Protein AF-A0A101GII0-F1 (afdb_monomer)

Nearest PDB structures (foldseek):
  5tgq-assembly1_A  TM=4.747E-01  e=1.789E-04  Staphylococcus warneri
  5fi4-assembly1_B  TM=5.498E-01  e=4.576E+00  Homo sapiens
  3l0x-assembly1_B  TM=3.678E-01  e=5.167E+00  Saccharomyces cerevisiae

Foldseek 3Di:
DFPDDDWDQDPPPPSQVRVLVRVVVRCVVLVVVCCVVVLFVDKDWDAPPLARIWIWTHDPNDIAIAHEHEWEDPPPDDQKTWDADFQLDGSRSVLLPDDPVVQVVQQLHYKYKYFYPVDDAPDLGIFIDGSVLQQVQWDPGRDNGGITIGRNCSGSVPGDHPVRVSVVVSVSNSD

Mean predicted aligned error: 3.33 Å

Radius of gyration: 15.92 Å; Cα contacts (8 Å, |Δi|>4): 306; chains: 1; bounding box: 40×35×43 Å

Secondary structure (DSSP, 8-state):
--SSPPP---TTS-HHHHHHHHHHHHHHHHHHHHHHTTS-SEEEEEETSSSSEEEEEEETTEEEEEEEEEEEE-SSSSSEEEES-TTS-SHHHHHHHS-HHHHHHHHHHEEEEEEETTSPTTSS-EEEE-HHHHHHTBTTS--TTS-EEEEHHHH-SSPBPHHHHHHHHHHHHH-

Sequence (175 aa):
MAFSLEPDLIKGSKPEETLKNSLLQELMEALTQAQSEETIEEFFILPEFGFDLAVFIQKEGLIRSRFLNMKIYTGTRPKTVEIGDQKGSGNEMEILLLNKSRISMAEEAFRWVLCDITKQKGNRRYSIFSPEQAKEGLFGGLNKKKQNSIKLGSVMTFPLTWDELSVHVVSFLIS

pLDDT: mean 94.62, std 3.65, range [78.5, 98.62]

Structure (mmCIF, N/CA/C/O backbone):
data_AF-A0A101GII0-F1
#
_entry.id   AF-A0A101GII0-F1
#
loop_
_atom_site.group_PDB
_atom_site.id
_atom_site.type_symbol
_atom_site.label_atom_id
_atom_site.label_alt_id
_atom_site.label_comp_id
_atom_site.label_asym_id
_atom_site.label_entity_id
_atom_site.label_seq_id
_atom_site.pdbx_PDB_ins_code
_atom_site.Cartn_x
_atom_site.Cartn_y
_atom_site.Cartn_z
_atom_site.occupancy
_atom_site.B_iso_or_equiv
_atom_site.auth_seq_id
_atom_site.auth_comp_id
_atom_site.auth_asym_id
_atom_site.auth_atom_id
_atom_site.pdbx_PDB_model_num
ATOM 1 N N . MET A 1 1 ? -5.228 15.230 8.183 1.00 79.88 1 MET A N 1
ATOM 2 C CA . MET A 1 1 ? -3.793 15.590 8.183 1.00 79.88 1 MET A CA 1
ATOM 3 C C . MET A 1 1 ? -3.055 14.384 8.729 1.00 79.88 1 MET A C 1
ATOM 5 O O . MET A 1 1 ? -3.680 13.667 9.503 1.00 79.88 1 MET A O 1
ATOM 9 N N . ALA A 1 2 ? -1.826 14.125 8.287 1.00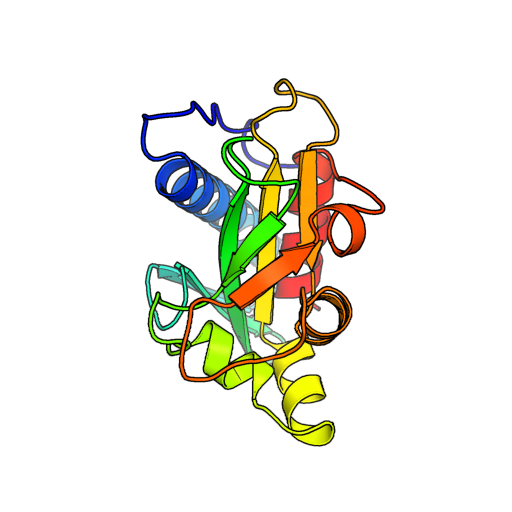 85.00 2 ALA A N 1
ATOM 10 C CA . ALA A 1 2 ? -1.046 13.015 8.821 1.00 85.00 2 ALA A CA 1
ATOM 11 C C . ALA A 1 2 ? -0.693 13.237 10.300 1.00 85.00 2 ALA A C 1
ATOM 13 O O . ALA A 1 2 ? -0.608 14.380 10.760 1.00 85.00 2 ALA A O 1
ATOM 14 N N . PHE A 1 3 ? -0.484 12.142 11.023 1.00 91.81 3 PHE A N 1
ATOM 15 C CA . PHE A 1 3 ? -0.055 12.137 12.423 1.00 91.81 3 PHE A CA 1
ATOM 16 C C . PHE A 1 3 ? 1.467 12.204 12.563 1.00 91.81 3 PHE A C 1
ATOM 18 O O . PHE A 1 3 ? 1.994 12.820 13.489 1.00 91.81 3 PHE A O 1
ATOM 25 N N . SER A 1 4 ? 2.173 11.676 11.566 1.00 91.81 4 SER A N 1
ATOM 26 C CA . SER A 1 4 ? 3.624 11.625 11.490 1.00 91.81 4 SER A CA 1
ATOM 27 C C . SER A 1 4 ? 4.183 12.487 10.357 1.00 91.81 4 SER A C 1
ATOM 29 O O . SER A 1 4 ? 3.517 12.821 9.371 1.00 91.81 4 SER A O 1
ATOM 31 N N . LEU A 1 5 ? 5.461 12.845 10.488 1.00 93.94 5 LEU A N 1
ATOM 32 C CA . LEU A 1 5 ? 6.191 13.548 9.439 1.00 93.94 5 LEU A CA 1
ATOM 33 C C . LEU A 1 5 ? 6.442 12.634 8.240 1.00 93.94 5 LEU A C 1
ATOM 35 O O . LEU A 1 5 ? 6.720 11.445 8.383 1.00 93.94 5 LEU A O 1
ATOM 39 N N . GLU A 1 6 ? 6.464 13.234 7.050 1.00 96.19 6 GLU A N 1
ATOM 40 C CA . GLU A 1 6 ? 6.831 12.513 5.839 1.00 96.19 6 GLU A CA 1
ATOM 41 C C . GLU A 1 6 ? 8.228 11.861 5.978 1.00 96.19 6 GLU A C 1
ATOM 43 O O . GLU A 1 6 ? 9.190 12.555 6.341 1.00 96.19 6 GLU A O 1
ATOM 48 N N . PRO A 1 7 ? 8.389 10.566 5.643 1.00 95.44 7 PRO A N 1
ATOM 49 C CA . PRO A 1 7 ? 9.658 9.869 5.811 1.00 95.44 7 PRO A CA 1
ATOM 50 C C . PRO A 1 7 ? 10.759 10.317 4.845 1.00 95.44 7 PRO A C 1
ATOM 52 O O . PRO A 1 7 ? 10.530 10.652 3.674 1.00 95.44 7 PRO A O 1
ATOM 55 N N . ASP A 1 8 ? 12.000 10.236 5.324 1.00 94.19 8 ASP A N 1
ATOM 56 C CA . ASP A 1 8 ? 13.203 10.434 4.515 1.00 94.19 8 ASP A CA 1
ATOM 57 C C . ASP A 1 8 ? 13.583 9.145 3.778 1.00 94.19 8 ASP A C 1
ATOM 59 O O . ASP A 1 8 ? 14.385 8.329 4.226 1.00 94.19 8 ASP A O 1
ATOM 63 N N . LEU A 1 9 ? 12.972 8.959 2.609 1.00 93.81 9 LEU A N 1
ATOM 64 C CA . LEU A 1 9 ? 13.198 7.802 1.746 1.00 93.81 9 LEU A CA 1
ATOM 65 C C . LEU A 1 9 ? 14.414 8.031 0.841 1.00 93.81 9 LEU A C 1
ATOM 67 O O . LEU A 1 9 ? 14.337 8.764 -0.147 1.00 93.81 9 LEU A O 1
ATOM 71 N N . ILE A 1 10 ? 15.537 7.389 1.171 1.00 89.69 10 ILE A N 1
ATOM 72 C CA . ILE A 1 10 ? 16.812 7.555 0.464 1.00 89.69 10 ILE A CA 1
ATOM 73 C C . ILE A 1 10 ? 17.137 6.301 -0.362 1.00 89.69 10 ILE A C 1
ATOM 75 O O . ILE A 1 10 ? 16.961 5.152 0.052 1.00 89.69 10 ILE A O 1
ATOM 79 N N . LYS A 1 11 ? 17.629 6.508 -1.586 1.00 87.12 11 LYS A N 1
ATOM 80 C CA . LYS A 1 11 ? 18.068 5.411 -2.455 1.00 87.12 11 LYS A CA 1
ATOM 81 C C . LYS A 1 11 ? 19.307 4.734 -1.858 1.00 87.12 11 LYS A C 1
ATOM 83 O O . LYS A 1 11 ? 20.301 5.395 -1.590 1.00 87.12 11 LYS A O 1
ATOM 88 N N . GLY A 1 12 ? 19.262 3.409 -1.712 1.00 83.56 12 GLY A N 1
ATOM 89 C CA . GLY A 1 12 ? 20.368 2.614 -1.160 1.00 83.56 12 GLY A CA 1
ATOM 90 C C . GLY A 1 12 ? 20.310 2.394 0.357 1.00 83.56 12 GLY A C 1
ATOM 91 O O . GLY A 1 12 ? 21.092 1.600 0.864 1.00 83.56 12 GLY A O 1
ATOM 92 N N . SER A 1 13 ? 19.357 3.007 1.068 1.00 88.19 13 SER A N 1
ATOM 93 C CA . SER A 1 13 ? 19.173 2.862 2.522 1.00 88.19 13 SER A CA 1
ATOM 94 C C . SER A 1 13 ? 17.906 2.073 2.888 1.00 88.19 13 SER A C 1
ATOM 96 O O . SER A 1 13 ? 17.210 2.426 3.832 1.00 88.19 13 SER A O 1
ATOM 98 N N . LYS A 1 14 ? 17.567 1.038 2.108 1.00 92.06 14 LYS A N 1
ATOM 99 C CA . LYS A 1 14 ? 16.339 0.231 2.273 1.00 92.06 14 LYS A CA 1
ATOM 100 C C . LYS A 1 14 ? 15.037 1.066 2.368 1.00 92.06 14 LYS A C 1
ATOM 102 O O . LYS A 1 14 ? 14.275 0.926 3.321 1.00 92.06 14 LYS A O 1
ATOM 107 N N . PRO A 1 15 ? 14.734 1.904 1.362 1.00 93.62 15 PRO A N 1
ATOM 108 C CA . PRO A 1 15 ? 13.607 2.841 1.419 1.00 93.62 15 PRO A CA 1
ATOM 109 C C . PRO A 1 15 ? 12.236 2.173 1.616 1.00 93.62 15 PRO A C 1
ATOM 111 O O . PRO A 1 15 ? 11.338 2.792 2.168 1.00 93.62 15 PRO A O 1
ATOM 114 N N . GLU A 1 16 ? 12.055 0.922 1.190 1.00 93.75 16 GLU A N 1
ATOM 115 C CA . GLU A 1 16 ? 10.790 0.199 1.386 1.00 93.75 16 GLU A CA 1
ATOM 116 C C . GLU A 1 16 ? 10.562 -0.162 2.861 1.00 93.75 16 GLU A C 1
ATOM 118 O O . GLU A 1 16 ? 9.459 0.006 3.372 1.00 93.75 16 GLU A O 1
ATOM 123 N N . GLU A 1 17 ? 11.626 -0.544 3.577 1.00 94.88 17 GLU A N 1
ATOM 124 C CA . GLU A 1 17 ? 11.590 -0.792 5.023 1.00 94.88 17 GLU A CA 1
ATOM 125 C C . GLU A 1 17 ? 11.310 0.507 5.792 1.00 94.88 17 GLU A C 1
ATOM 127 O O . GLU A 1 17 ? 10.485 0.524 6.703 1.00 94.88 17 GLU A O 1
ATOM 132 N N . THR A 1 18 ? 11.927 1.621 5.380 1.00 96.56 18 THR A N 1
ATOM 133 C CA . THR A 1 18 ? 11.638 2.947 5.947 1.00 96.56 18 THR A CA 1
ATOM 134 C C . THR A 1 18 ? 10.179 3.345 5.728 1.00 96.56 18 THR A C 1
ATOM 136 O O . THR A 1 18 ? 9.515 3.742 6.681 1.00 96.56 18 THR A O 1
ATOM 139 N N . LEU A 1 19 ? 9.655 3.197 4.505 1.00 96.88 19 LEU A N 1
ATOM 140 C CA . LEU A 1 19 ? 8.251 3.489 4.205 1.00 96.88 19 LEU A CA 1
ATOM 141 C C . LEU A 1 19 ? 7.312 2.617 5.045 1.00 96.88 19 LEU A C 1
ATOM 143 O O . LEU A 1 19 ? 6.346 3.138 5.596 1.00 96.88 19 LEU A O 1
ATOM 147 N N . LYS A 1 20 ? 7.613 1.319 5.181 1.00 96.88 20 LYS A N 1
ATOM 148 C CA . LYS A 1 20 ? 6.839 0.392 6.014 1.00 96.88 20 LYS A CA 1
ATOM 149 C C . LYS A 1 20 ? 6.765 0.858 7.462 1.00 96.88 20 LYS A C 1
ATOM 151 O O . LYS A 1 20 ? 5.672 0.942 8.011 1.00 96.88 20 LYS A O 1
ATOM 156 N N . ASN A 1 21 ? 7.906 1.175 8.067 1.00 96.56 21 ASN A N 1
ATOM 157 C CA . ASN A 1 21 ? 7.969 1.563 9.475 1.00 96.56 21 ASN A CA 1
ATOM 158 C C . ASN A 1 21 ? 7.269 2.903 9.730 1.00 96.56 21 ASN A C 1
ATOM 160 O O . ASN A 1 21 ? 6.553 3.043 10.718 1.00 96.56 21 ASN A O 1
ATOM 164 N N . SER A 1 22 ? 7.429 3.872 8.827 1.00 97.00 22 SER A N 1
ATOM 165 C CA . SER A 1 22 ? 6.747 5.162 8.946 1.00 97.00 22 SER A CA 1
ATOM 166 C C . SER A 1 22 ? 5.242 5.039 8.747 1.00 97.00 22 SER A C 1
ATOM 168 O O . SER A 1 22 ? 4.486 5.652 9.491 1.00 97.00 22 SER A O 1
ATOM 170 N N . LEU A 1 23 ? 4.790 4.204 7.806 1.00 97.19 23 LEU A N 1
ATOM 171 C CA . LEU A 1 23 ? 3.365 3.933 7.652 1.00 97.19 23 LEU A CA 1
ATOM 172 C C . LEU A 1 23 ? 2.811 3.179 8.868 1.00 97.19 23 LEU A C 1
ATOM 174 O O . LEU A 1 23 ? 1.739 3.517 9.339 1.00 97.19 23 LEU A O 1
ATOM 178 N N . LEU A 1 24 ? 3.541 2.213 9.431 1.00 97.81 24 LEU A N 1
ATOM 179 C CA . LEU A 1 24 ? 3.135 1.540 10.667 1.00 97.81 24 LEU A CA 1
ATOM 180 C C . LEU A 1 24 ? 2.905 2.541 11.808 1.00 97.81 24 LEU A C 1
ATOM 182 O O . LEU A 1 24 ? 1.874 2.465 12.470 1.00 97.81 24 LEU A O 1
ATOM 186 N N . GLN A 1 25 ? 3.835 3.476 12.016 1.00 97.31 25 GLN A N 1
ATOM 187 C CA . GLN A 1 25 ? 3.684 4.524 13.026 1.00 97.31 25 GLN A CA 1
ATOM 188 C C . GLN A 1 25 ? 2.459 5.407 12.744 1.00 97.31 25 GLN A C 1
ATOM 190 O O . GLN A 1 25 ? 1.637 5.604 13.634 1.00 97.31 25 GLN A O 1
ATOM 195 N N . GLU A 1 26 ? 2.308 5.878 11.504 1.00 97.56 26 GLU A N 1
ATOM 196 C CA . GLU A 1 26 ? 1.159 6.682 11.072 1.00 97.56 26 GLU A CA 1
ATOM 197 C C . GLU A 1 26 ? -0.174 5.982 11.372 1.00 97.56 26 GLU A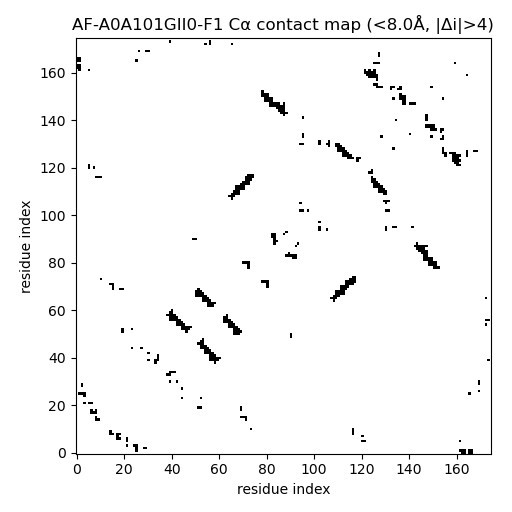 C 1
ATOM 199 O O . GLU A 1 26 ? -1.097 6.583 11.917 1.00 97.56 26 GLU A O 1
ATOM 204 N N . LEU A 1 27 ? -0.270 4.691 11.045 1.00 97.56 27 LEU A N 1
ATOM 205 C CA . LEU A 1 27 ? -1.474 3.899 11.282 1.00 97.56 27 LEU A CA 1
ATOM 206 C C . LEU A 1 27 ? -1.725 3.654 12.763 1.00 97.56 27 LEU A C 1
ATOM 208 O O . LEU A 1 27 ? -2.875 3.662 13.192 1.00 97.56 27 LEU A O 1
ATOM 212 N N . MET A 1 28 ? -0.666 3.443 13.539 1.00 97.75 28 MET A N 1
ATOM 213 C CA . MET A 1 28 ? -0.763 3.271 14.980 1.00 97.75 28 MET A CA 1
ATOM 214 C C . MET A 1 28 ? -1.370 4.521 15.631 1.00 97.75 28 MET A C 1
ATOM 216 O O . MET A 1 28 ? -2.307 4.415 16.419 1.00 97.75 28 MET A O 1
ATOM 220 N N . GLU A 1 29 ? -0.893 5.708 15.257 1.00 97.75 29 GLU A N 1
ATOM 221 C CA . GLU A 1 29 ? -1.405 6.986 15.763 1.00 97.75 29 GLU A CA 1
ATOM 222 C C . GLU A 1 29 ? -2.852 7.233 15.300 1.00 97.75 29 GLU A C 1
ATOM 224 O O . GLU A 1 29 ? -3.729 7.480 16.132 1.00 97.75 29 GLU A O 1
ATOM 229 N N . ALA A 1 30 ? -3.136 7.052 14.005 1.00 97.25 30 ALA A N 1
ATOM 230 C CA . ALA A 1 30 ? -4.469 7.257 13.439 1.00 97.25 30 ALA A CA 1
ATOM 231 C C . ALA A 1 30 ? -5.537 6.324 14.035 1.00 97.25 30 ALA A C 1
ATOM 233 O O . ALA A 1 30 ? -6.643 6.760 14.356 1.00 97.25 30 ALA A O 1
ATOM 234 N N . LEU A 1 31 ? -5.223 5.034 14.190 1.00 97.44 31 LEU A N 1
ATOM 235 C CA . LEU A 1 31 ? -6.164 4.058 14.741 1.00 97.44 31 LEU A CA 1
ATOM 236 C C . LEU A 1 31 ? -6.331 4.227 16.256 1.00 97.44 31 LEU A C 1
ATOM 238 O O . LEU A 1 31 ? -7.440 4.061 16.756 1.00 97.44 31 LEU A O 1
ATOM 242 N N . THR A 1 32 ? -5.280 4.630 16.980 1.00 97.75 32 THR A N 1
ATOM 243 C CA . THR A 1 32 ? -5.400 4.983 18.407 1.00 97.75 32 THR A CA 1
ATOM 244 C C . THR A 1 32 ? -6.349 6.161 18.591 1.00 97.75 32 THR A C 1
ATOM 246 O O . THR A 1 32 ? -7.211 6.120 19.468 1.00 97.75 32 THR A O 1
ATOM 249 N N . GLN A 1 33 ? -6.245 7.191 17.742 1.00 96.69 33 GLN A N 1
ATOM 250 C CA . GLN A 1 33 ? -7.206 8.289 17.779 1.00 96.69 33 GLN A CA 1
ATOM 251 C C . GLN A 1 33 ? -8.619 7.799 17.454 1.00 96.69 33 GLN A C 1
ATOM 253 O O . GLN A 1 33 ? -9.536 8.081 18.221 1.00 96.69 33 GLN A O 1
ATOM 258 N N . ALA A 1 34 ? -8.797 7.031 16.376 1.00 96.31 34 ALA A N 1
ATOM 259 C CA . ALA A 1 34 ? -10.109 6.509 15.996 1.00 96.31 34 ALA A CA 1
ATOM 260 C C . ALA A 1 34 ? -10.752 5.662 17.110 1.00 96.31 34 ALA A C 1
ATOM 262 O O . ALA A 1 34 ? -11.969 5.705 17.284 1.00 96.31 34 ALA A O 1
ATOM 263 N N . GLN A 1 35 ? -9.947 4.921 17.879 1.00 97.25 35 GLN A N 1
ATOM 264 C CA . GLN A 1 35 ? -10.405 4.185 19.056 1.00 97.25 35 GLN A CA 1
ATOM 265 C C . GLN A 1 35 ? -10.792 5.131 20.201 1.00 97.25 35 GLN A C 1
ATOM 267 O O . GLN A 1 35 ? -11.839 4.954 20.815 1.00 97.25 35 GLN A O 1
ATOM 272 N N . SER A 1 36 ? -9.987 6.165 20.471 1.00 97.44 36 SER A N 1
ATOM 273 C CA . SER A 1 36 ? -10.297 7.170 21.501 1.00 97.44 36 SER A CA 1
ATOM 274 C C . SER A 1 36 ? -11.555 7.992 21.195 1.00 97.44 36 SER A C 1
ATOM 276 O O . SER A 1 36 ? -12.219 8.468 22.109 1.00 97.44 36 SER A O 1
ATOM 278 N N . GLU A 1 37 ? -11.888 8.130 19.911 1.00 96.56 37 GLU A N 1
ATOM 279 C CA . GLU A 1 37 ? -13.095 8.788 19.405 1.00 96.56 37 GLU A CA 1
ATOM 280 C C . GLU A 1 37 ? -14.276 7.817 19.245 1.00 96.56 37 GLU A C 1
ATOM 282 O O . GLU A 1 37 ? -15.294 8.187 18.663 1.00 96.56 37 GLU A O 1
ATOM 287 N N . GLU A 1 38 ? -14.137 6.569 19.707 1.00 95.38 38 GLU A N 1
ATOM 288 C CA . GLU A 1 38 ? -15.162 5.517 19.638 1.00 95.38 38 GLU A CA 1
ATOM 289 C C . GLU A 1 38 ? -15.654 5.216 18.203 1.00 95.38 38 GLU A C 1
ATOM 291 O O . GLU A 1 38 ? -16.726 4.651 17.990 1.00 95.38 38 GLU A O 1
ATOM 296 N N . THR A 1 39 ? -14.860 5.563 17.183 1.00 95.81 39 THR A N 1
ATOM 297 C CA . THR A 1 39 ? -15.162 5.266 15.769 1.00 95.81 39 THR A CA 1
ATOM 298 C C . THR A 1 39 ? -14.845 3.808 15.415 1.00 95.81 39 THR A C 1
ATOM 300 O O . THR A 1 39 ? -15.418 3.247 14.472 1.00 95.81 39 THR A O 1
ATOM 303 N N . ILE A 1 40 ? -13.931 3.196 16.171 1.00 97.19 40 ILE A N 1
ATOM 304 C CA . ILE A 1 40 ? -13.617 1.765 16.164 1.00 97.19 40 ILE A CA 1
ATOM 305 C C . ILE A 1 40 ? -13.544 1.264 17.611 1.00 97.19 40 ILE A C 1
ATOM 307 O O . ILE A 1 40 ? -13.238 2.032 18.519 1.00 97.19 40 ILE A O 1
ATOM 311 N N . GLU A 1 41 ? -13.813 -0.021 17.827 1.00 97.62 41 GLU A N 1
ATOM 312 C CA . GLU A 1 41 ? -13.821 -0.636 19.162 1.00 97.62 41 GLU A CA 1
ATOM 313 C C . GLU A 1 41 ? -12.412 -1.088 19.567 1.00 97.62 41 GLU A C 1
ATOM 315 O O . GLU A 1 41 ? -11.905 -0.751 20.638 1.00 97.62 41 GLU A O 1
ATOM 320 N N . GLU A 1 42 ? -11.756 -1.839 18.685 1.00 97.81 42 GLU A N 1
ATOM 321 C CA . GLU A 1 42 ? -10.435 -2.412 18.923 1.00 97.81 42 GLU A CA 1
ATOM 322 C C . GLU A 1 42 ? -9.687 -2.590 17.604 1.00 97.81 42 GLU A C 1
ATOM 324 O O . GLU A 1 42 ? -10.291 -2.724 16.536 1.00 97.81 42 GLU A O 1
ATOM 329 N N . PHE A 1 43 ? -8.359 -2.592 17.664 1.00 98.31 43 PHE A N 1
ATOM 330 C CA . PHE A 1 43 ? -7.537 -2.922 16.515 1.00 98.31 43 PHE A CA 1
ATOM 331 C C . PHE A 1 43 ? -6.190 -3.503 16.932 1.00 98.31 43 PHE A C 1
ATOM 333 O O . PHE A 1 43 ? -5.709 -3.299 18.044 1.00 98.31 43 PHE A O 1
ATOM 340 N N . PHE A 1 44 ? -5.548 -4.186 15.992 1.00 97.75 44 PHE A N 1
ATOM 341 C CA . PHE A 1 44 ? -4.135 -4.525 16.087 1.00 97.75 44 PHE A CA 1
ATOM 342 C C . PHE A 1 44 ? -3.503 -4.570 14.695 1.00 97.75 44 PHE A C 1
ATOM 344 O O . PHE A 1 44 ? -4.174 -4.812 13.686 1.00 97.75 44 PHE A O 1
ATOM 351 N N . ILE A 1 45 ? -2.193 -4.328 14.640 1.00 98.19 45 ILE A N 1
ATOM 352 C CA . ILE A 1 45 ? -1.408 -4.332 13.405 1.00 98.19 45 ILE A CA 1
ATOM 353 C C . ILE A 1 45 ? -0.349 -5.427 13.511 1.00 98.19 45 ILE A C 1
ATOM 355 O O . ILE A 1 45 ? 0.414 -5.467 14.475 1.00 98.19 45 ILE A O 1
ATOM 359 N N . LEU A 1 46 ? -0.288 -6.304 12.512 1.00 97.69 46 LEU A N 1
ATOM 360 C CA . LEU A 1 46 ? 0.745 -7.323 12.365 1.00 97.69 46 LEU A CA 1
ATOM 361 C C . LEU A 1 46 ? 1.616 -6.996 11.147 1.00 97.69 46 LEU A C 1
ATOM 363 O O . LEU A 1 46 ? 1.158 -7.138 10.007 1.00 97.69 46 LEU A O 1
ATOM 367 N N . PRO A 1 47 ? 2.872 -6.573 11.355 1.00 97.00 47 PRO A N 1
ATOM 368 C CA . PRO A 1 47 ? 3.848 -6.501 10.280 1.00 97.00 47 PRO A CA 1
ATOM 369 C C . PRO A 1 47 ? 4.13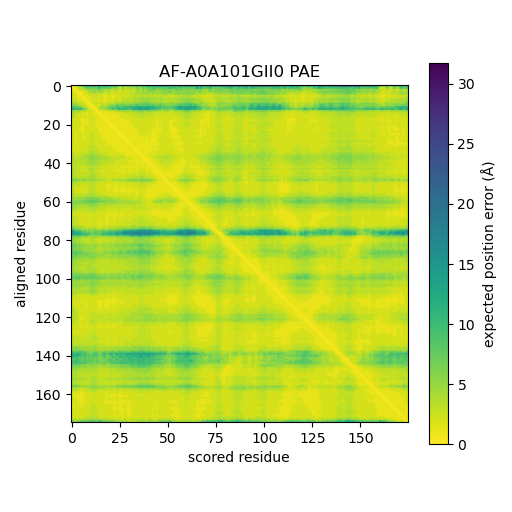6 -7.890 9.703 1.00 97.00 47 PRO A C 1
ATOM 371 O O . PRO A 1 47 ? 4.151 -8.878 10.434 1.00 97.00 47 PRO A O 1
ATOM 374 N N . GLU A 1 48 ? 4.399 -7.952 8.398 1.00 95.31 48 GLU A N 1
ATOM 375 C CA . GLU A 1 48 ? 4.876 -9.163 7.702 1.00 95.31 48 GLU A CA 1
ATOM 376 C C . GLU A 1 48 ? 3.917 -10.369 7.772 1.00 95.31 48 GLU A C 1
ATOM 378 O O . GLU A 1 48 ? 4.311 -11.525 7.593 1.00 95.31 48 GLU A O 1
ATOM 383 N N . PHE A 1 49 ? 2.622 -10.116 7.979 1.00 94.50 49 PHE A N 1
ATOM 384 C CA . PHE A 1 49 ? 1.586 -11.144 7.953 1.00 94.50 49 PHE A CA 1
ATOM 385 C C . PHE A 1 49 ? 0.984 -11.273 6.547 1.00 94.50 49 PHE A C 1
ATOM 387 O O . PHE A 1 49 ? -0.008 -10.631 6.197 1.00 94.50 49 PHE A O 1
ATOM 394 N N . GLY A 1 50 ? 1.624 -12.093 5.709 1.00 91.00 50 GLY A N 1
ATOM 395 C CA . GLY A 1 50 ? 1.241 -12.328 4.308 1.00 91.00 50 GLY A CA 1
ATOM 396 C C . GLY A 1 50 ? 1.577 -11.164 3.364 1.00 91.00 50 GLY A C 1
ATOM 397 O O . GLY A 1 50 ? 2.025 -11.392 2.244 1.00 91.00 50 GLY A O 1
ATOM 398 N N . PHE A 1 51 ? 1.432 -9.928 3.822 1.00 95.69 51 PHE A N 1
ATOM 399 C CA . PHE A 1 51 ? 1.878 -8.707 3.151 1.00 95.69 51 PHE A CA 1
ATOM 400 C C . PHE A 1 51 ? 2.711 -7.876 4.123 1.00 95.69 51 PHE A C 1
ATOM 402 O O . PHE A 1 51 ? 2.938 -8.295 5.260 1.00 95.69 51 PHE A O 1
ATOM 409 N N . ASP A 1 52 ? 3.168 -6.703 3.696 1.00 97.25 52 ASP A N 1
ATOM 410 C CA . ASP A 1 52 ? 4.016 -5.877 4.549 1.00 97.25 52 ASP A CA 1
ATOM 411 C C . ASP A 1 52 ? 3.314 -5.424 5.841 1.00 97.25 52 ASP A C 1
ATOM 413 O O . ASP A 1 52 ? 3.947 -5.419 6.899 1.00 97.25 52 ASP A O 1
ATOM 417 N N . LEU A 1 53 ? 2.015 -5.093 5.782 1.00 98.06 53 LEU A N 1
ATOM 418 C CA . LEU A 1 53 ? 1.182 -4.808 6.958 1.00 98.06 53 LEU A CA 1
ATOM 419 C C . LEU A 1 53 ? -0.189 -5.482 6.841 1.00 98.06 53 LEU A C 1
ATOM 421 O O . LEU A 1 53 ? -0.891 -5.307 5.842 1.00 98.06 53 LEU A O 1
ATOM 425 N N . ALA A 1 54 ? -0.601 -6.184 7.896 1.00 98.25 54 ALA A N 1
ATOM 426 C CA . ALA A 1 54 ? -1.978 -6.607 8.114 1.00 98.25 54 ALA A CA 1
ATOM 427 C C . ALA A 1 54 ? -2.577 -5.825 9.286 1.00 98.25 54 ALA A C 1
ATOM 429 O O . ALA A 1 54 ? -1.977 -5.729 10.353 1.00 98.25 54 ALA A O 1
ATOM 430 N N . VAL A 1 55 ? -3.767 -5.279 9.088 1.00 98.31 55 VAL A N 1
ATOM 431 C CA . VAL A 1 55 ? -4.490 -4.460 10.056 1.00 98.31 55 VAL A CA 1
ATOM 432 C C . VAL A 1 55 ? -5.838 -5.119 10.308 1.00 98.31 55 VAL A C 1
ATOM 434 O O . VAL A 1 55 ? -6.579 -5.413 9.368 1.00 98.31 55 VAL A O 1
ATOM 437 N N . PHE A 1 56 ? -6.149 -5.358 11.574 1.00 98.06 56 PHE A N 1
ATOM 438 C CA . PHE A 1 56 ? -7.411 -5.939 12.011 1.00 98.06 56 PHE A CA 1
ATOM 439 C C . PHE A 1 56 ? -8.144 -4.900 12.837 1.00 98.06 56 PHE A C 1
ATOM 441 O O . PHE A 1 56 ? -7.567 -4.355 13.773 1.00 98.06 56 PHE A O 1
ATOM 448 N N . ILE A 1 57 ? -9.384 -4.605 12.461 1.00 98.06 57 ILE A N 1
ATOM 449 C CA . ILE A 1 57 ? -10.197 -3.553 13.073 1.00 98.06 57 ILE A CA 1
ATOM 450 C C . ILE A 1 57 ? -11.546 -4.150 13.430 1.00 98.06 57 ILE A C 1
ATOM 452 O O . ILE A 1 57 ? -12.213 -4.737 12.577 1.00 98.06 57 ILE A O 1
ATOM 456 N N . GLN A 1 58 ? -11.945 -3.979 14.682 1.00 97.75 58 GLN A N 1
ATOM 457 C CA . GLN A 1 58 ? -13.275 -4.284 15.168 1.00 97.75 58 GLN A CA 1
ATOM 458 C C . GLN A 1 58 ? -14.121 -3.011 15.190 1.00 97.75 58 GLN A C 1
ATOM 460 O O . GLN A 1 58 ? -13.728 -1.993 15.761 1.00 97.75 58 GLN A O 1
ATOM 465 N N . LYS A 1 59 ? -15.290 -3.074 14.555 1.00 94.62 59 LYS A N 1
ATOM 466 C CA . LYS A 1 59 ? -16.268 -1.988 14.504 1.00 94.62 59 LYS A CA 1
ATOM 467 C C . LYS A 1 59 ? -17.671 -2.573 14.389 1.00 94.62 59 LYS A C 1
ATOM 469 O O . LYS A 1 59 ? -17.905 -3.413 13.522 1.00 94.62 59 LYS A O 1
ATOM 474 N N . GLU A 1 60 ? -18.589 -2.121 15.240 1.00 93.81 60 GLU A N 1
ATOM 475 C CA . GLU A 1 60 ? -19.979 -2.597 15.297 1.00 93.81 60 GLU A CA 1
ATOM 476 C C . GLU A 1 60 ? -20.060 -4.122 15.511 1.00 93.81 60 GLU A C 1
ATOM 478 O O . GLU A 1 60 ? -20.854 -4.824 14.885 1.00 93.81 60 GLU A O 1
ATOM 483 N N . GLY A 1 61 ? -19.174 -4.662 16.357 1.00 93.31 61 GLY A N 1
ATOM 484 C CA . GLY A 1 61 ? -19.044 -6.101 16.608 1.00 93.31 61 GLY A CA 1
ATOM 485 C C . GLY A 1 61 ? -18.533 -6.940 15.424 1.00 93.31 61 GLY A C 1
ATOM 486 O O . GLY A 1 61 ? -18.476 -8.167 15.526 1.00 93.31 61 GLY A O 1
ATOM 487 N N . LEU A 1 62 ? -18.150 -6.318 14.301 1.00 94.69 62 LEU A N 1
ATOM 488 C CA . LEU A 1 62 ? -17.580 -6.991 13.133 1.00 94.69 62 LEU A CA 1
ATOM 489 C C . LEU A 1 62 ? -16.073 -6.756 13.049 1.00 94.69 62 LEU A C 1
ATOM 491 O O . LEU A 1 62 ? -15.604 -5.624 13.148 1.00 94.69 62 LEU A O 1
ATOM 495 N N . ILE A 1 63 ? -15.319 -7.825 12.785 1.00 95.50 63 ILE A N 1
ATOM 496 C CA . ILE A 1 63 ? -13.875 -7.748 12.542 1.00 95.50 63 ILE A CA 1
ATOM 497 C C . ILE A 1 63 ? -13.620 -7.681 11.040 1.00 95.50 63 ILE A C 1
ATOM 499 O O . ILE A 1 63 ? -14.035 -8.559 10.279 1.00 95.50 63 ILE A O 1
ATOM 503 N N . ARG A 1 64 ? -12.885 -6.655 10.617 1.00 95.44 64 ARG A N 1
ATOM 504 C CA . ARG A 1 64 ? -12.404 -6.481 9.248 1.00 95.44 64 ARG A CA 1
ATOM 505 C C . ARG A 1 64 ? -10.893 -6.617 9.216 1.00 95.44 64 ARG A C 1
ATOM 507 O O . ARG A 1 64 ? -10.195 -6.053 10.053 1.00 95.44 64 ARG A O 1
ATOM 514 N N . SER A 1 65 ? -10.397 -7.345 8.223 1.00 96.38 65 SER A N 1
ATOM 515 C CA . SER A 1 65 ? -8.974 -7.409 7.906 1.00 96.38 65 SER A CA 1
ATOM 516 C C . SER A 1 65 ? -8.669 -6.560 6.675 1.00 96.38 65 SER A C 1
ATOM 518 O O . SER A 1 65 ? -9.433 -6.514 5.702 1.00 96.38 65 SER A O 1
ATOM 520 N N . ARG A 1 66 ? -7.551 -5.843 6.747 1.00 97.62 66 ARG A N 1
ATOM 521 C CA . ARG A 1 66 ? -7.041 -4.961 5.702 1.00 97.62 66 ARG A CA 1
ATOM 522 C C . ARG A 1 66 ? -5.544 -5.185 5.557 1.00 97.62 66 ARG A C 1
ATOM 524 O O . ARG A 1 66 ? -4.839 -5.363 6.543 1.00 97.62 66 ARG A O 1
ATOM 531 N N . PHE A 1 67 ? -5.058 -5.175 4.331 1.00 98.12 67 PHE A N 1
ATOM 532 C CA . PHE A 1 67 ? -3.691 -5.530 3.992 1.00 98.12 67 PHE A CA 1
ATOM 533 C C . PHE A 1 67 ? -3.085 -4.446 3.112 1.00 98.12 67 PHE A C 1
ATOM 535 O O . PHE A 1 67 ? -3.712 -3.984 2.155 1.00 98.12 67 PHE A O 1
ATOM 542 N N . LEU A 1 68 ? -1.857 -4.055 3.433 1.00 98.31 68 LEU A N 1
ATOM 543 C CA . LEU A 1 68 ? -1.093 -3.067 2.689 1.00 98.31 68 LEU A CA 1
ATOM 544 C C . LEU A 1 68 ? 0.225 -3.684 2.238 1.00 98.31 68 LEU A C 1
ATOM 546 O O . LEU A 1 68 ? 0.891 -4.371 3.013 1.00 98.31 68 LEU A O 1
ATOM 550 N N . ASN A 1 69 ? 0.597 -3.417 0.989 1.0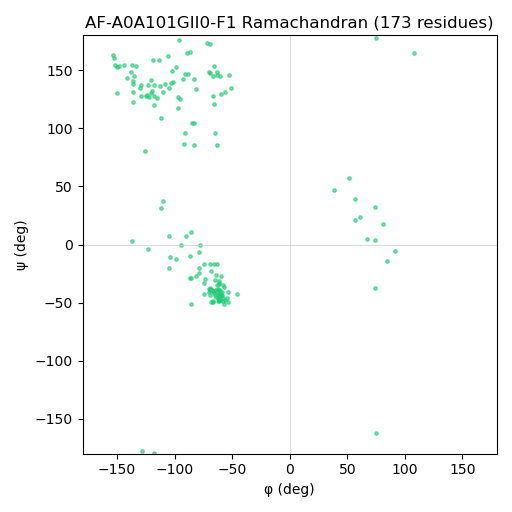0 97.81 69 ASN A N 1
ATOM 551 C CA . ASN A 1 69 ? 1.894 -3.807 0.452 1.00 97.81 69 ASN A CA 1
ATOM 552 C C . ASN A 1 69 ? 2.629 -2.598 -0.116 1.00 97.81 69 ASN A C 1
ATOM 554 O O . ASN A 1 69 ? 2.087 -1.854 -0.935 1.00 97.81 69 ASN A O 1
ATOM 558 N N . MET A 1 70 ? 3.864 -2.402 0.310 1.00 96.88 70 MET A N 1
ATOM 559 C CA . MET A 1 70 ? 4.662 -1.235 -0.004 1.00 96.88 70 MET A CA 1
ATOM 560 C C . MET A 1 70 ? 5.481 -1.477 -1.261 1.00 96.88 70 MET A C 1
ATOM 562 O O . MET A 1 70 ? 5.913 -2.586 -1.570 1.00 96.88 70 MET A O 1
ATOM 566 N N . LYS A 1 71 ? 5.678 -0.403 -2.019 1.00 96.31 71 LYS A N 1
ATOM 567 C CA . LYS A 1 71 ? 6.518 -0.396 -3.207 1.00 96.31 71 LYS A CA 1
ATOM 568 C C . LYS A 1 71 ? 7.296 0.901 -3.310 1.00 96.31 71 LYS A C 1
ATOM 570 O O . LYS A 1 71 ? 6.768 1.984 -3.058 1.00 96.31 71 LYS A O 1
ATOM 575 N N . ILE A 1 72 ? 8.536 0.803 -3.778 1.00 96.19 72 ILE A N 1
ATOM 576 C CA . ILE A 1 72 ? 9.373 1.965 -4.080 1.00 96.19 72 ILE A CA 1
ATOM 577 C C . ILE A 1 72 ? 9.783 1.977 -5.552 1.00 96.19 72 ILE A C 1
ATOM 579 O O . ILE A 1 72 ? 10.361 1.022 -6.071 1.00 96.19 72 ILE A O 1
ATOM 583 N N . TYR A 1 73 ? 9.587 3.115 -6.217 1.00 96.38 73 TYR A N 1
ATOM 584 C CA . TYR A 1 73 ? 10.225 3.396 -7.498 1.00 96.38 73 TYR A CA 1
ATOM 585 C C . TYR A 1 73 ? 11.483 4.251 -7.300 1.00 96.38 73 TYR A C 1
ATOM 587 O O . TYR A 1 73 ? 11.417 5.391 -6.848 1.00 96.38 73 TYR A O 1
ATOM 595 N N . THR A 1 74 ? 12.645 3.698 -7.666 1.00 93.81 74 THR A N 1
ATOM 596 C CA . THR A 1 74 ? 13.978 4.305 -7.446 1.00 93.81 74 THR A CA 1
ATOM 597 C C . THR A 1 74 ? 14.619 4.905 -8.709 1.00 93.81 74 THR A C 1
ATOM 599 O O . THR A 1 74 ? 15.807 5.257 -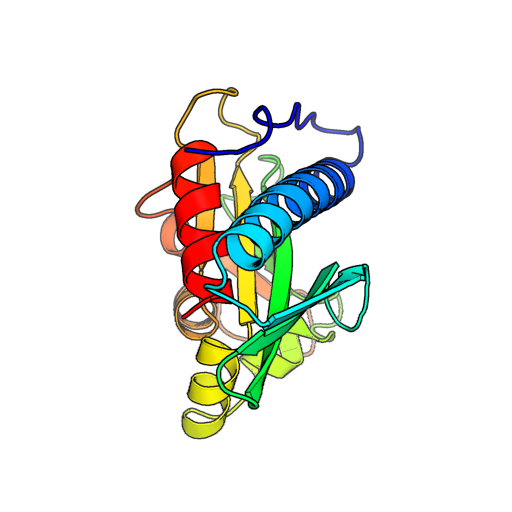8.707 1.00 93.81 74 THR A O 1
ATOM 602 N N . GLY A 1 75 ? 13.874 4.966 -9.818 1.00 90.69 75 GLY A N 1
ATOM 603 C CA . GLY A 1 75 ? 14.367 5.469 -11.106 1.00 90.69 75 GLY A CA 1
ATOM 604 C C . GLY A 1 75 ? 15.313 4.533 -11.864 1.00 90.69 75 GLY A C 1
ATOM 605 O O . GLY A 1 75 ? 15.836 4.918 -12.902 1.00 90.69 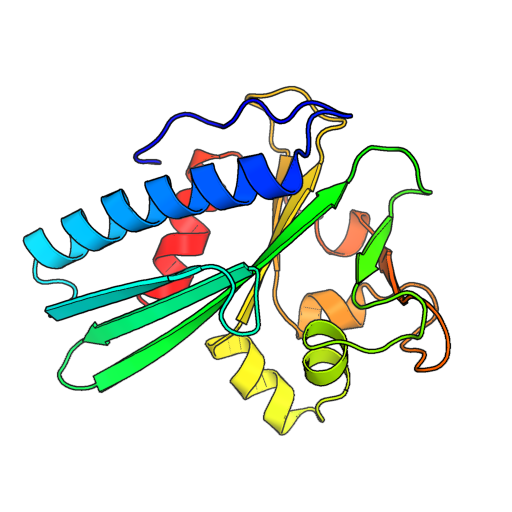75 GLY A O 1
ATOM 606 N N . THR A 1 76 ? 15.572 3.321 -11.364 1.00 83.12 76 THR A N 1
ATOM 607 C CA . THR A 1 76 ? 16.508 2.366 -11.991 1.00 83.12 76 THR A CA 1
ATOM 608 C C . THR A 1 76 ? 15.919 1.625 -13.187 1.00 83.12 76 THR A C 1
ATOM 610 O O . THR A 1 76 ? 16.668 1.094 -14.002 1.00 83.12 76 THR A O 1
ATOM 613 N N . ARG A 1 77 ? 14.589 1.572 -13.301 1.00 78.50 77 ARG A N 1
ATOM 614 C CA . ARG A 1 77 ? 13.876 0.846 -14.358 1.00 78.50 77 ARG A CA 1
ATOM 615 C C . ARG A 1 77 ? 13.032 1.784 -15.210 1.00 78.50 77 ARG A C 1
ATOM 617 O O . ARG A 1 77 ? 12.663 2.850 -14.719 1.00 78.50 77 ARG A O 1
ATOM 624 N N . PRO A 1 78 ? 12.673 1.396 -16.448 1.00 83.81 78 PRO A N 1
ATOM 625 C CA . PRO A 1 78 ? 11.847 2.219 -17.329 1.00 83.81 78 PRO A CA 1
ATOM 626 C C . PRO A 1 78 ? 10.440 2.461 -16.760 1.00 83.81 78 PRO A C 1
ATOM 628 O O . PRO A 1 78 ? 9.518 1.730 -17.087 1.00 83.81 78 PRO A O 1
ATOM 631 N N . LYS A 1 79 ? 10.265 3.480 -15.904 1.00 91.75 79 LYS A N 1
ATOM 632 C CA . LYS A 1 79 ? 8.975 3.914 -15.331 1.00 91.75 79 LYS A CA 1
ATOM 633 C C . LYS A 1 79 ? 8.046 2.742 -14.984 1.00 91.75 79 LYS A C 1
ATOM 635 O O . LYS A 1 79 ? 6.868 2.756 -15.338 1.00 91.75 79 LYS A O 1
ATOM 640 N N . THR A 1 80 ? 8.580 1.725 -14.312 1.00 94.19 80 THR A N 1
ATOM 641 C CA . THR A 1 80 ? 7.830 0.547 -13.867 1.00 94.19 80 THR A CA 1
ATOM 642 C C . THR A 1 80 ? 8.203 0.155 -12.449 1.00 94.19 80 THR A C 1
ATOM 644 O O . THR A 1 80 ? 9.346 0.362 -12.040 1.00 94.19 80 THR A O 1
ATOM 647 N N . VAL A 1 81 ? 7.280 -0.507 -11.757 1.00 94.38 81 VAL A N 1
ATOM 648 C CA . VAL A 1 81 ? 7.503 -1.122 -10.445 1.00 94.38 81 VAL A CA 1
ATOM 649 C C . VAL A 1 81 ? 7.246 -2.626 -10.506 1.00 94.38 81 VAL A C 1
ATOM 651 O O . VAL A 1 81 ? 6.353 -3.065 -11.227 1.00 94.38 81 VAL A O 1
ATOM 654 N N . GLU A 1 82 ? 8.062 -3.414 -9.810 1.00 93.75 82 GLU A N 1
ATOM 655 C CA . GLU A 1 82 ? 7.980 -4.877 -9.809 1.00 93.75 82 GLU A CA 1
ATOM 656 C C . GLU A 1 82 ? 6.941 -5.402 -8.818 1.00 93.75 82 GLU A C 1
ATOM 658 O O . GLU A 1 82 ? 6.811 -4.896 -7.701 1.00 93.75 82 GLU A O 1
ATOM 663 N N . ILE A 1 83 ? 6.248 -6.467 -9.217 1.00 93.25 83 ILE A N 1
ATOM 664 C CA . ILE A 1 83 ? 5.277 -7.187 -8.391 1.00 93.25 83 ILE A CA 1
ATOM 665 C C . ILE A 1 83 ? 5.568 -8.681 -8.397 1.00 93.25 83 ILE A C 1
ATOM 667 O O . ILE A 1 83 ? 5.835 -9.257 -9.459 1.00 93.25 83 ILE A O 1
ATOM 671 N N . GLY A 1 84 ? 5.465 -9.288 -7.213 1.00 90.75 84 GLY A N 1
ATOM 672 C CA . GLY A 1 84 ? 5.792 -10.687 -6.982 1.00 90.75 84 GLY A CA 1
ATOM 673 C C . GLY A 1 84 ? 7.294 -10.931 -6.953 1.00 90.75 84 GLY A C 1
ATOM 674 O O . GLY A 1 84 ? 8.096 -10.008 -6.807 1.00 90.75 84 GLY A O 1
ATOM 675 N N . ASP A 1 85 ? 7.678 -12.188 -7.124 1.00 91.44 85 ASP A N 1
ATOM 676 C CA . ASP A 1 85 ? 9.074 -12.594 -7.237 1.00 91.44 85 ASP A CA 1
ATOM 677 C C . ASP A 1 85 ? 9.539 -12.743 -8.698 1.00 91.44 85 ASP A C 1
ATOM 679 O O . ASP A 1 85 ? 8.766 -12.663 -9.662 1.00 91.44 85 ASP A O 1
ATOM 683 N N . GLN A 1 86 ? 10.833 -13.032 -8.865 1.00 91.06 86 GLN A N 1
ATOM 684 C CA . GLN A 1 86 ? 11.458 -13.199 -10.180 1.00 91.06 86 GLN A CA 1
ATOM 685 C C . GLN A 1 86 ? 10.901 -14.380 -10.981 1.00 91.06 86 GLN A C 1
ATOM 687 O O . GLN A 1 86 ? 11.098 -14.447 -12.195 1.00 91.06 86 GLN A O 1
ATOM 692 N N . LYS A 1 87 ? 10.201 -15.305 -10.321 1.00 91.50 87 LYS A N 1
ATOM 693 C CA . LYS A 1 87 ? 9.567 -16.477 -10.923 1.00 91.50 87 LYS A CA 1
ATOM 694 C C . LYS A 1 87 ? 8.096 -16.217 -11.257 1.00 91.50 87 LYS A C 1
ATOM 696 O O . LYS A 1 87 ? 7.454 -17.101 -11.810 1.00 91.50 87 LYS A O 1
ATOM 701 N N . GLY A 1 88 ? 7.566 -15.024 -10.981 1.00 90.19 88 GLY A N 1
ATOM 702 C CA . GLY A 1 88 ? 6.155 -14.701 -11.189 1.00 90.19 88 GLY A CA 1
ATOM 703 C C . GLY A 1 88 ? 5.238 -15.346 -10.148 1.00 90.19 88 GLY A C 1
ATOM 704 O O . GLY A 1 88 ? 4.112 -15.714 -10.479 1.00 90.19 88 GLY A O 1
ATOM 705 N N . SER A 1 89 ? 5.734 -15.506 -8.920 1.00 91.69 89 SER A N 1
ATOM 706 C CA . SER A 1 89 ? 5.028 -16.063 -7.758 1.00 91.69 89 SER A CA 1
ATOM 707 C C . SER A 1 89 ? 4.922 -15.025 -6.630 1.00 91.69 89 SER A C 1
ATOM 709 O O . SER A 1 89 ? 5.383 -13.890 -6.767 1.00 91.69 89 SER A O 1
ATOM 711 N N . GLY A 1 90 ? 4.306 -15.408 -5.510 1.00 92.69 90 GLY A N 1
ATOM 712 C CA . GLY A 1 90 ? 4.161 -14.573 -4.315 1.00 92.69 90 GLY A CA 1
ATOM 713 C C . GLY A 1 90 ? 2.734 -14.073 -4.102 1.00 92.69 90 GLY A C 1
ATOM 714 O O . GLY A 1 90 ? 1.900 -14.118 -5.004 1.00 92.69 90 GLY A O 1
ATOM 715 N N . ASN A 1 91 ? 2.452 -13.577 -2.899 1.00 93.81 91 ASN A N 1
ATOM 716 C CA . ASN A 1 91 ? 1.085 -13.251 -2.474 1.00 93.81 91 ASN A CA 1
ATOM 717 C C . ASN A 1 91 ? 0.431 -12.168 -3.346 1.00 93.81 91 ASN A C 1
ATOM 719 O O . ASN A 1 91 ? -0.755 -12.245 -3.660 1.00 93.81 91 ASN A O 1
ATOM 723 N N . GLU A 1 92 ? 1.220 -11.208 -3.832 1.00 94.44 92 GLU A N 1
ATOM 724 C CA . GLU A 1 92 ? 0.751 -10.198 -4.784 1.00 94.44 92 GLU A CA 1
ATOM 725 C C . GLU A 1 92 ? 0.291 -10.819 -6.113 1.00 94.44 92 GLU A C 1
ATOM 727 O O . GLU A 1 92 ? -0.712 -10.406 -6.694 1.00 94.44 92 GLU A O 1
ATOM 732 N N . MET A 1 93 ? 1.013 -11.836 -6.594 1.00 94.44 93 MET A N 1
ATOM 733 C CA . MET A 1 93 ? 0.672 -12.543 -7.828 1.00 94.44 93 MET A CA 1
ATOM 734 C C . MET A 1 93 ? -0.601 -13.362 -7.661 1.00 94.44 93 MET A C 1
ATOM 736 O O . MET A 1 93 ? -1.428 -13.376 -8.570 1.00 94.44 93 MET A O 1
ATOM 740 N N . GLU A 1 94 ? -0.792 -13.992 -6.502 1.00 94.00 94 GLU A N 1
ATOM 741 C CA . GLU A 1 94 ? -2.017 -14.736 -6.201 1.00 94.00 94 GLU A CA 1
ATOM 742 C C . GLU A 1 94 ? -3.255 -13.828 -6.235 1.00 94.00 94 GLU A C 1
ATOM 744 O O . GLU A 1 94 ? -4.262 -14.209 -6.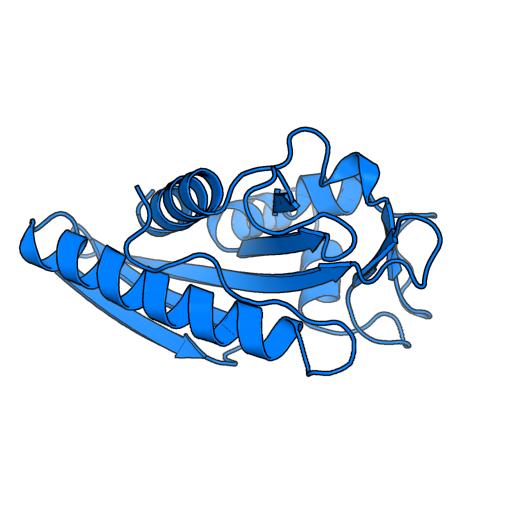833 1.00 94.00 94 GLU A O 1
ATOM 749 N N . ILE A 1 95 ? -3.163 -12.589 -5.730 1.00 95.00 95 ILE A N 1
ATOM 750 C CA . ILE A 1 95 ? -4.237 -11.585 -5.868 1.00 95.00 95 ILE A CA 1
ATOM 751 C C . ILE A 1 95 ? -4.520 -11.284 -7.345 1.00 95.00 95 ILE A C 1
ATOM 753 O O . ILE A 1 95 ? -5.672 -11.289 -7.789 1.00 95.00 95 ILE A O 1
ATOM 757 N N . LEU A 1 96 ? -3.476 -11.046 -8.142 1.00 94.19 96 LEU A N 1
ATOM 758 C CA . LEU A 1 96 ? -3.630 -10.736 -9.566 1.00 94.19 96 LEU A CA 1
ATOM 759 C C . LEU A 1 96 ? -4.114 -11.942 -10.393 1.00 94.19 96 LEU A C 1
ATOM 761 O O . LEU A 1 96 ? -4.629 -11.776 -11.498 1.00 94.19 96 LEU A O 1
ATOM 765 N N . LEU A 1 97 ? -4.023 -13.162 -9.875 1.00 93.12 97 LEU A N 1
ATOM 766 C CA . LEU A 1 97 ? -4.529 -14.365 -10.538 1.00 93.12 97 LEU A CA 1
ATOM 767 C C . LEU A 1 97 ? -6.003 -14.652 -10.250 1.00 93.12 97 LEU A C 1
ATOM 769 O O . LEU A 1 97 ? -6.601 -15.494 -10.925 1.00 93.12 97 LEU A O 1
ATOM 773 N N . LEU A 1 98 ? -6.608 -13.941 -9.298 1.00 94.00 98 LEU A N 1
ATOM 774 C CA . LEU A 1 98 ? -8.021 -14.088 -8.980 1.00 94.00 98 LEU A CA 1
ATOM 775 C C . LEU A 1 98 ? -8.909 -13.764 -10.188 1.00 94.00 98 LEU A C 1
ATOM 777 O O . LEU A 1 98 ? -8.623 -12.869 -10.993 1.00 94.00 98 LEU A O 1
ATOM 781 N N . ASN A 1 99 ? -10.023 -14.488 -10.291 1.00 91.69 99 ASN A N 1
ATOM 782 C CA . ASN A 1 99 ? -11.085 -14.171 -11.241 1.00 91.69 99 ASN A CA 1
ATOM 783 C C . ASN A 1 99 ? -11.815 -12.871 -10.839 1.00 91.69 99 ASN A C 1
ATOM 785 O O . ASN A 1 99 ? -11.587 -12.317 -9.763 1.00 91.69 99 ASN A O 1
ATOM 789 N N . LYS A 1 100 ? -12.714 -12.381 -11.701 1.00 88.19 100 LYS A N 1
ATOM 790 C CA . LYS A 1 100 ? -13.385 -11.086 -11.507 1.00 88.19 100 LYS A CA 1
ATOM 791 C C . LYS A 1 100 ? -14.245 -11.002 -10.234 1.00 88.19 100 LYS A C 1
ATOM 793 O O . LYS A 1 100 ? -14.349 -9.934 -9.653 1.00 88.19 100 LYS A O 1
ATOM 798 N N . SER A 1 101 ? -14.852 -12.094 -9.770 1.00 87.94 101 SER A N 1
ATOM 799 C CA . SER A 1 101 ? -15.625 -12.043 -8.519 1.00 87.94 101 SER A CA 1
ATOM 800 C C . SER A 1 101 ? -14.717 -11.986 -7.292 1.00 87.94 101 SER A C 1
ATOM 802 O O . SER A 1 101 ? -14.950 -11.199 -6.383 1.00 87.94 101 SER A O 1
ATOM 804 N N . ARG A 1 102 ? -13.639 -12.776 -7.277 1.00 92.94 102 ARG A N 1
ATOM 805 C CA . ARG A 1 102 ? -12.698 -12.814 -6.149 1.00 92.94 102 ARG A CA 1
ATOM 806 C C . ARG A 1 102 ? -11.806 -11.581 -6.076 1.00 92.94 102 ARG A C 1
ATOM 808 O O . ARG A 1 102 ? -11.416 -11.201 -4.979 1.00 92.94 102 ARG A O 1
ATOM 815 N N . ILE A 1 103 ? -11.490 -10.951 -7.211 1.00 92.88 103 ILE A N 1
ATOM 816 C CA . ILE A 1 103 ? -10.711 -9.712 -7.187 1.00 92.88 103 ILE A CA 1
ATOM 817 C C . ILE A 1 103 ? -11.480 -8.598 -6.476 1.00 92.88 103 ILE A C 1
ATOM 819 O O . ILE A 1 103 ? -10.869 -7.912 -5.676 1.00 92.88 103 ILE A O 1
ATOM 823 N N . SER A 1 104 ? -12.802 -8.494 -6.668 1.00 91.19 104 SER A N 1
ATOM 824 C CA . SER A 1 104 ? -13.643 -7.507 -5.974 1.00 91.19 104 SER A CA 1
ATOM 825 C C . SER A 1 104 ? -13.568 -7.662 -4.451 1.00 91.19 104 SER A C 1
ATOM 827 O O . SER A 1 104 ? -13.396 -6.672 -3.754 1.00 91.19 104 SER A O 1
ATOM 829 N N . MET A 1 105 ? -13.558 -8.897 -3.933 1.00 91.38 105 MET A N 1
ATOM 830 C CA . MET A 1 105 ? -13.312 -9.133 -2.502 1.00 91.38 105 MET A CA 1
ATOM 831 C C . MET A 1 105 ? -11.905 -8.690 -2.075 1.00 91.38 105 MET A C 1
ATOM 833 O O . MET A 1 105 ? -11.722 -8.110 -1.008 1.00 91.38 105 MET A O 1
ATOM 837 N N . ALA A 1 106 ? -10.892 -8.951 -2.906 1.00 94.56 106 ALA A N 1
ATOM 838 C CA . ALA A 1 106 ? -9.534 -8.482 -2.641 1.00 94.56 106 ALA A CA 1
ATOM 839 C C . ALA A 1 106 ? -9.444 -6.947 -2.673 1.00 94.56 106 ALA A C 1
ATOM 841 O O . ALA A 1 106 ? -8.648 -6.373 -1.940 1.00 94.56 106 ALA A O 1
ATOM 842 N N . GLU A 1 107 ? -10.269 -6.262 -3.466 1.00 94.62 107 GLU A N 1
ATOM 843 C CA . GLU A 1 107 ? -10.323 -4.800 -3.484 1.00 94.62 107 GLU A CA 1
ATOM 844 C C . GLU A 1 107 ? -10.893 -4.199 -2.201 1.00 94.62 107 GLU A C 1
ATOM 846 O O . GLU A 1 107 ? -10.600 -3.051 -1.887 1.00 94.62 107 GLU A O 1
ATOM 851 N N . GLU A 1 108 ? -11.673 -4.934 -1.425 1.00 94.31 108 GLU A N 1
ATOM 852 C CA . GLU A 1 108 ? -12.119 -4.453 -0.116 1.00 94.31 108 GLU A CA 1
ATOM 853 C C . GLU A 1 108 ? -11.043 -4.659 0.955 1.00 94.31 108 GLU A C 1
ATOM 855 O O . GLU A 1 108 ? -10.984 -3.918 1.933 1.00 94.31 108 GLU A O 1
ATOM 860 N N . ALA A 1 109 ? -10.174 -5.654 0.768 1.00 96.00 109 ALA A N 1
ATOM 861 C CA . ALA A 1 109 ? -9.228 -6.091 1.786 1.00 96.00 109 ALA A CA 1
ATOM 862 C C . ALA A 1 109 ? -7.781 -5.657 1.531 1.00 96.00 109 ALA A C 1
ATOM 864 O O . ALA A 1 109 ? -7.001 -5.648 2.472 1.00 96.00 109 ALA A O 1
ATOM 865 N N . PHE A 1 110 ? -7.386 -5.299 0.308 1.00 97.81 110 PHE A N 1
ATOM 866 C CA . PHE A 1 110 ? -5.976 -5.126 -0.042 1.00 97.81 110 PHE A CA 1
ATOM 867 C C . PHE A 1 110 ? -5.688 -3.866 -0.871 1.00 97.81 110 PHE A C 1
ATOM 869 O O . PHE A 1 110 ? -6.390 -3.561 -1.839 1.00 97.81 110 PHE A O 1
ATOM 876 N N . ARG A 1 111 ? -4.598 -3.163 -0.545 1.00 98.06 111 ARG A N 1
ATOM 877 C CA . ARG A 1 111 ? -4.057 -2.045 -1.334 1.00 98.06 111 ARG A CA 1
ATOM 878 C C . ARG A 1 111 ? -2.539 -2.115 -1.433 1.00 98.06 111 ARG A C 1
ATOM 880 O O . ARG A 1 111 ? -1.860 -2.501 -0.487 1.00 98.06 111 ARG A O 1
ATOM 887 N N . TRP A 1 112 ? -1.999 -1.641 -2.551 1.00 98.19 112 TRP A N 1
ATOM 888 C CA . TRP A 1 112 ? -0.593 -1.244 -2.596 1.00 98.19 112 TRP A CA 1
ATOM 889 C C . TRP A 1 112 ? -0.435 0.211 -2.181 1.00 98.19 112 TRP A C 1
ATOM 891 O O . TRP A 1 112 ? -1.277 1.040 -2.520 1.00 98.19 112 TRP A O 1
ATOM 901 N N . VAL A 1 113 ? 0.687 0.520 -1.536 1.00 98.31 113 VAL A N 1
ATOM 902 C CA . VAL A 1 113 ? 1.172 1.876 -1.277 1.00 98.31 113 VAL A CA 1
ATOM 903 C C . VAL A 1 113 ? 2.512 2.046 -1.979 1.00 98.31 113 VAL A C 1
ATOM 905 O O . VAL A 1 113 ? 3.469 1.325 -1.714 1.00 98.31 113 VAL A O 1
ATOM 908 N N . LEU A 1 114 ? 2.594 3.005 -2.892 1.00 98.06 114 LEU A N 1
ATOM 909 C CA . LEU A 1 114 ? 3.768 3.248 -3.720 1.00 98.06 114 LEU A CA 1
ATOM 910 C C . LEU A 1 114 ? 4.346 4.630 -3.449 1.00 98.06 114 LEU A C 1
ATOM 912 O O . LEU A 1 114 ? 3.606 5.608 -3.400 1.00 98.06 114 LEU A O 1
ATOM 916 N N . CYS A 1 115 ? 5.672 4.719 -3.361 1.00 97.88 115 CYS A N 1
ATOM 917 C CA . CYS A 1 115 ? 6.395 5.986 -3.380 1.00 97.88 115 CYS A CA 1
ATOM 918 C C . CYS A 1 115 ? 7.370 6.072 -4.565 1.00 97.88 115 CYS A C 1
ATOM 920 O O . CYS A 1 115 ? 8.177 5.170 -4.802 1.00 97.88 115 CYS A O 1
ATOM 922 N N . ASP A 1 116 ? 7.333 7.192 -5.285 1.00 97.12 116 ASP A N 1
ATOM 923 C CA . ASP A 1 116 ? 8.343 7.594 -6.263 1.00 97.12 116 ASP A CA 1
ATOM 924 C C . ASP A 1 116 ? 9.420 8.454 -5.587 1.00 97.12 116 ASP A C 1
ATOM 926 O O . ASP A 1 116 ? 9.290 9.674 -5.462 1.00 97.12 116 ASP A O 1
ATOM 930 N N . ILE A 1 117 ? 10.523 7.816 -5.187 1.00 96.25 117 ILE A N 1
ATOM 931 C CA . ILE A 1 117 ? 11.627 8.504 -4.504 1.00 96.25 117 ILE A CA 1
ATOM 932 C C . ILE A 1 117 ? 12.524 9.296 -5.464 1.00 96.25 117 ILE A C 1
ATOM 934 O O . ILE A 1 117 ? 13.492 9.914 -5.028 1.00 96.25 117 ILE A O 1
ATOM 938 N N . THR A 1 118 ? 12.235 9.290 -6.773 1.00 94.88 118 THR A N 1
ATOM 939 C CA . THR A 1 118 ? 12.911 10.194 -7.719 1.00 94.88 118 THR A CA 1
ATOM 940 C C . THR A 1 118 ? 12.405 11.629 -7.595 1.00 94.88 118 THR A C 1
ATOM 942 O O . THR A 1 118 ? 13.072 12.562 -8.042 1.00 94.88 11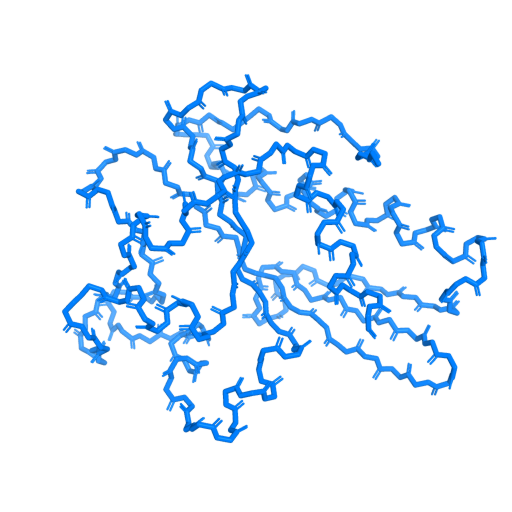8 THR A O 1
ATOM 945 N N . LYS A 1 119 ? 11.249 11.817 -6.950 1.00 95.00 119 LYS A N 1
ATOM 946 C CA . LYS A 1 119 ? 10.697 13.123 -6.602 1.00 95.00 119 LYS A CA 1
ATOM 947 C C . LYS A 1 119 ? 11.134 13.541 -5.198 1.00 95.00 119 LYS A C 1
ATOM 949 O O . LYS A 1 119 ? 11.191 12.728 -4.272 1.00 95.00 119 LYS A O 1
ATOM 954 N N . GLN A 1 120 ? 11.399 14.837 -5.038 1.00 94.12 120 GLN A N 1
ATOM 955 C CA . GLN A 1 120 ? 11.785 15.415 -3.748 1.00 94.12 120 GLN A CA 1
ATOM 956 C C . GLN A 1 120 ? 10.665 15.271 -2.707 1.00 94.12 120 GLN A C 1
ATOM 958 O O . GLN A 1 120 ? 9.483 15.316 -3.056 1.00 94.12 120 GLN A O 1
ATOM 963 N N . LYS A 1 121 ? 11.059 15.139 -1.437 1.00 95.12 121 LYS A N 1
ATOM 964 C CA . LYS A 1 121 ? 10.176 15.205 -0.262 1.00 95.12 121 LYS A CA 1
ATOM 965 C C . LYS A 1 121 ? 9.330 16.485 -0.279 1.00 95.12 121 LYS A C 1
ATOM 967 O O . LYS A 1 121 ? 9.785 17.510 -0.781 1.00 95.12 121 LYS A O 1
ATOM 972 N N . GLY A 1 122 ? 8.099 16.407 0.218 1.00 94.69 122 GLY A N 1
ATOM 973 C CA . GLY A 1 122 ? 7.101 17.476 0.175 1.00 94.69 122 GLY A CA 1
ATOM 974 C C . GLY A 1 122 ? 6.296 17.541 -1.127 1.00 94.69 122 GLY A C 1
ATOM 975 O O . GLY A 1 122 ? 5.254 18.190 -1.168 1.00 94.69 122 GLY A O 1
ATOM 976 N N . ASN A 1 123 ? 6.725 16.854 -2.192 1.00 96.69 123 ASN A N 1
ATOM 977 C CA . ASN A 1 123 ? 5.957 16.787 -3.434 1.00 96.69 123 ASN A CA 1
ATOM 978 C C . ASN A 1 123 ? 4.925 15.659 -3.426 1.00 96.69 123 ASN A C 1
ATOM 980 O O . ASN A 1 123 ? 5.000 14.689 -2.674 1.00 96.69 123 ASN A O 1
ATOM 984 N N . ARG A 1 124 ? 4.005 15.744 -4.388 1.00 97.94 124 ARG A N 1
ATOM 985 C CA . ARG A 1 124 ? 3.105 14.654 -4.764 1.00 97.94 124 ARG A CA 1
ATOM 986 C C . ARG A 1 124 ? 3.894 13.481 -5.358 1.00 97.94 124 ARG A C 1
ATOM 988 O O . ARG A 1 124 ? 4.236 13.476 -6.552 1.00 97.94 124 ARG A O 1
ATOM 995 N N . ARG A 1 125 ? 4.208 12.495 -4.518 1.00 97.44 125 ARG A N 1
ATOM 996 C CA . ARG A 1 125 ? 5.063 11.346 -4.857 1.00 97.44 125 ARG A CA 1
ATOM 997 C C . ARG A 1 125 ? 4.561 9.996 -4.359 1.00 97.44 125 ARG A C 1
ATOM 999 O O . ARG A 1 125 ? 5.235 9.000 -4.604 1.00 97.44 125 ARG A O 1
ATOM 1006 N N . TYR A 1 126 ? 3.390 9.952 -3.737 1.00 98.62 126 TYR A N 1
ATOM 1007 C CA . TYR A 1 126 ? 2.774 8.711 -3.283 1.00 98.62 126 TYR A CA 1
ATOM 1008 C C . TYR A 1 126 ? 1.602 8.297 -4.165 1.00 98.62 126 TYR A C 1
ATOM 1010 O O . TYR A 1 126 ? 1.048 9.107 -4.906 1.00 98.62 126 TYR A O 1
ATOM 1018 N N . SER A 1 127 ? 1.214 7.035 -4.067 1.00 98.31 127 SER A N 1
ATOM 1019 C CA . SER A 1 127 ? -0.064 6.533 -4.554 1.00 98.31 127 SER A CA 1
ATOM 1020 C C . SER A 1 127 ? -0.520 5.362 -3.698 1.00 98.31 127 SER A C 1
ATOM 1022 O O . SER A 1 127 ? 0.298 4.642 -3.126 1.00 98.31 127 SER A O 1
ATOM 1024 N N . ILE A 1 128 ? -1.830 5.173 -3.647 1.00 98.19 128 ILE A N 1
ATOM 1025 C CA . ILE A 1 128 ? -2.490 3.993 -3.113 1.00 98.19 128 ILE A CA 1
ATOM 1026 C C . ILE A 1 128 ? -3.397 3.438 -4.207 1.00 98.19 128 ILE A C 1
ATOM 1028 O O . ILE A 1 128 ? -4.166 4.190 -4.805 1.00 98.19 128 ILE A O 1
ATOM 1032 N N . PHE A 1 129 ? -3.289 2.143 -4.505 1.00 97.88 129 PHE A N 1
ATOM 1033 C CA . PHE A 1 129 ? -4.021 1.554 -5.629 1.00 97.88 129 PHE A CA 1
ATOM 1034 C C . PHE A 1 129 ? -4.520 0.130 -5.370 1.00 97.88 129 PHE A C 1
ATOM 1036 O O . PHE A 1 129 ? -3.978 -0.604 -4.537 1.00 97.88 129 PHE A O 1
ATOM 1043 N N . SER A 1 130 ? -5.592 -0.238 -6.074 1.00 96.81 130 SER A N 1
ATOM 1044 C CA . SER A 1 130 ? -6.320 -1.501 -5.936 1.00 96.81 130 SER A CA 1
ATOM 1045 C C . SER A 1 130 ? -5.767 -2.628 -6.828 1.00 96.81 130 SER A C 1
ATOM 1047 O O . SER A 1 130 ? -5.026 -2.371 -7.785 1.00 96.81 130 SER A O 1
ATOM 1049 N N . PRO A 1 131 ? -6.151 -3.891 -6.555 1.00 96.81 131 PRO A N 1
ATOM 1050 C CA . PRO A 1 131 ? -5.992 -5.030 -7.468 1.00 96.81 131 PRO A CA 1
ATOM 1051 C C . PRO A 1 131 ? -6.406 -4.769 -8.918 1.00 96.81 131 PRO A C 1
ATOM 1053 O O . PRO A 1 131 ? -5.680 -5.180 -9.826 1.00 96.81 131 PRO A O 1
ATOM 1056 N N . GLU A 1 132 ? -7.530 -4.097 -9.168 1.00 94.94 132 GLU A N 1
ATOM 1057 C CA . GLU A 1 132 ? -7.967 -3.792 -10.534 1.00 94.94 132 GLU A CA 1
ATOM 1058 C C . GLU A 1 132 ? -7.037 -2.784 -11.215 1.00 94.94 132 GLU A C 1
ATOM 1060 O O . GLU A 1 132 ? -6.500 -3.079 -12.285 1.00 94.94 132 GLU A O 1
ATOM 1065 N N . GLN A 1 133 ? -6.724 -1.667 -10.548 1.00 95.50 133 GLN A N 1
ATOM 1066 C CA . GLN A 1 133 ? -5.777 -0.668 -11.063 1.00 95.50 133 GLN A CA 1
ATOM 1067 C C . GLN A 1 133 ? -4.403 -1.289 -11.356 1.00 95.50 133 GLN A C 1
ATOM 1069 O O . GLN A 1 133 ? -3.742 -0.959 -12.346 1.00 95.50 133 GLN A O 1
ATOM 1074 N N . ALA A 1 134 ? -3.978 -2.236 -10.517 1.00 95.69 134 ALA A N 1
ATOM 1075 C CA . ALA A 1 134 ? -2.752 -2.985 -10.725 1.00 95.69 134 ALA A CA 1
ATOM 1076 C C . ALA A 1 134 ? -2.798 -3.857 -11.987 1.00 95.69 134 ALA A C 1
ATOM 1078 O O . ALA A 1 134 ? -1.846 -3.841 -12.772 1.00 95.69 134 ALA A O 1
ATOM 1079 N N . LYS A 1 135 ? -3.900 -4.588 -12.212 1.00 94.31 135 LYS A N 1
ATOM 1080 C CA . LYS A 1 135 ? -4.099 -5.414 -13.415 1.00 94.31 135 LYS A CA 1
ATOM 1081 C C . LYS A 1 135 ? -4.108 -4.588 -14.691 1.00 94.31 135 LYS A C 1
ATOM 1083 O O . LYS A 1 135 ? -3.439 -4.963 -15.652 1.00 94.31 135 LYS A O 1
ATOM 1088 N N . GLU A 1 136 ? -4.837 -3.478 -14.698 1.00 93.44 136 GLU A N 1
ATOM 1089 C CA . GLU A 1 136 ? -4.898 -2.559 -15.839 1.00 93.44 136 GLU A CA 1
ATOM 1090 C C . GLU A 1 136 ? -3.522 -1.959 -16.158 1.00 93.44 136 GLU A C 1
ATOM 1092 O O . GLU A 1 136 ? -3.169 -1.737 -17.319 1.00 93.44 136 GLU A O 1
ATOM 1097 N N . GLY A 1 137 ? -2.708 -1.756 -15.121 1.00 94.19 137 GLY A N 1
ATOM 1098 C CA . GLY A 1 137 ? -1.353 -1.238 -15.219 1.00 94.19 137 GLY A CA 1
ATOM 1099 C C . GLY A 1 137 ? -0.274 -2.234 -15.646 1.00 94.19 137 GLY A C 1
ATOM 1100 O O . GLY A 1 137 ? 0.871 -1.816 -15.856 1.00 94.19 137 GLY A O 1
ATOM 1101 N N . LEU A 1 138 ? -0.588 -3.528 -15.779 1.00 94.19 138 LEU A N 1
ATOM 1102 C CA . LEU A 1 138 ? 0.409 -4.559 -16.073 1.00 94.19 138 LEU A CA 1
ATOM 1103 C C . LEU A 1 138 ? 1.130 -4.304 -17.402 1.00 94.19 138 LEU A C 1
ATOM 1105 O O . LEU A 1 138 ? 0.542 -4.133 -18.473 1.00 94.19 138 LEU A O 1
ATOM 1109 N N . PHE A 1 139 ? 2.457 -4.346 -17.348 1.00 89.38 139 PHE A N 1
ATOM 1110 C CA . PHE A 1 139 ? 3.305 -4.248 -18.521 1.00 89.38 139 PHE A CA 1
ATOM 1111 C C . PHE A 1 139 ? 3.447 -5.618 -19.196 1.00 89.38 139 PHE A C 1
ATOM 1113 O O . PHE A 1 139 ? 4.196 -6.478 -18.737 1.00 89.38 139 PHE A O 1
ATOM 1120 N N . GLY A 1 140 ? 2.748 -5.811 -20.318 1.00 84.50 140 GLY A N 1
ATOM 1121 C CA . GLY A 1 140 ? 2.826 -7.049 -21.105 1.00 84.50 140 GLY A CA 1
ATOM 1122 C C . GLY A 1 140 ? 1.971 -8.203 -20.567 1.00 84.50 140 GLY A C 1
ATOM 1123 O O . GLY A 1 140 ? 2.199 -9.347 -20.956 1.00 84.50 140 GLY A O 1
ATOM 1124 N N . GLY A 1 141 ? 0.993 -7.902 -19.706 1.00 88.75 141 GLY A N 1
ATOM 1125 C CA . GLY A 1 141 ? 0.099 -8.888 -19.100 1.00 88.75 141 GLY A CA 1
ATOM 1126 C C . GLY A 1 141 ? 0.755 -9.712 -17.990 1.00 88.75 141 GLY A C 1
ATOM 1127 O O . GLY A 1 141 ? 1.935 -9.558 -17.680 1.00 88.75 141 GLY A O 1
ATOM 1128 N N . LEU A 1 142 ? -0.040 -10.585 -17.375 1.00 90.38 142 LEU A N 1
ATOM 1129 C CA . LEU A 1 142 ? 0.388 -11.405 -16.246 1.00 90.38 142 LEU A CA 1
ATOM 1130 C C . LEU A 1 142 ? 1.159 -12.647 -16.714 1.00 90.38 142 LEU A C 1
ATOM 1132 O O . LEU A 1 142 ? 0.712 -13.367 -17.609 1.00 90.38 142 LEU A O 1
ATOM 1136 N N . ASN A 1 143 ? 2.297 -12.938 -16.086 1.00 89.06 143 ASN A N 1
ATOM 1137 C CA . ASN A 1 143 ? 3.167 -14.051 -16.451 1.00 89.06 143 ASN A CA 1
ATOM 1138 C C . ASN A 1 143 ? 3.664 -14.822 -15.216 1.00 89.06 143 ASN A C 1
ATOM 1140 O O . ASN A 1 143 ? 4.330 -14.259 -14.357 1.00 89.06 143 ASN A O 1
ATOM 1144 N N . LYS A 1 144 ? 3.399 -16.133 -15.157 1.00 89.50 144 LYS A N 1
ATOM 1145 C CA . LYS A 1 144 ? 3.798 -17.023 -14.044 1.00 89.50 144 LYS A CA 1
ATOM 1146 C C . LYS A 1 144 ? 5.216 -17.605 -14.153 1.00 89.50 144 LYS A C 1
ATOM 1148 O O . LYS A 1 144 ? 5.524 -18.595 -13.503 1.00 89.50 144 LYS A O 1
ATOM 1153 N N . LYS A 1 145 ? 6.035 -17.110 -15.081 1.00 90.31 145 LYS A N 1
ATOM 1154 C CA . LYS A 1 145 ? 7.386 -17.638 -15.350 1.00 90.31 145 LYS A CA 1
ATOM 1155 C C . LYS A 1 145 ? 8.479 -16.584 -15.207 1.00 90.31 145 LYS A C 1
ATOM 1157 O O . LYS A 1 145 ? 9.648 -16.900 -15.401 1.00 90.31 145 LYS A O 1
ATOM 1162 N N . LYS A 1 146 ? 8.107 -15.332 -14.944 1.00 91.19 146 LYS A N 1
ATOM 1163 C CA . LYS A 1 146 ? 9.030 -14.208 -14.796 1.00 91.19 146 LYS A CA 1
ATOM 1164 C C . LYS A 1 146 ? 8.420 -13.143 -13.897 1.00 91.19 146 LYS A C 1
ATOM 1166 O O . LYS A 1 146 ? 7.201 -13.095 -13.744 1.00 91.19 146 LYS A O 1
ATOM 1171 N N . GLN A 1 147 ? 9.266 -12.248 -13.406 1.00 93.25 147 GLN A N 1
ATOM 1172 C CA . GLN A 1 147 ? 8.841 -11.034 -12.723 1.00 93.25 147 GLN A CA 1
ATOM 1173 C C . GLN A 1 147 ? 7.809 -10.246 -13.544 1.00 93.25 147 GLN A C 1
ATOM 1175 O O . GLN A 1 147 ? 7.999 -10.010 -14.743 1.00 93.25 147 GLN A O 1
ATOM 1180 N N . ASN A 1 148 ? 6.750 -9.796 -12.874 1.00 94.44 148 ASN A N 1
ATOM 1181 C CA . ASN A 1 148 ? 5.756 -8.902 -13.452 1.00 94.44 148 ASN A CA 1
ATOM 1182 C C . ASN A 1 148 ? 6.043 -7.464 -13.040 1.00 94.44 148 ASN A C 1
ATOM 1184 O O . ASN A 1 148 ? 6.611 -7.205 -11.978 1.00 94.44 148 ASN A O 1
ATOM 1188 N N . SER A 1 149 ? 5.625 -6.531 -13.888 1.00 95.12 149 SER A N 1
ATOM 1189 C CA . SER A 1 149 ? 5.829 -5.109 -13.653 1.00 95.12 149 SER A CA 1
ATOM 1190 C C . SER A 1 149 ? 4.563 -4.329 -13.962 1.00 95.12 149 SER A C 1
ATOM 1192 O O . SER A 1 149 ? 3.863 -4.632 -14.926 1.00 95.12 149 SER A O 1
ATOM 1194 N N . ILE A 1 150 ? 4.316 -3.281 -13.189 1.00 95.88 150 ILE A N 1
ATOM 1195 C CA . ILE A 1 150 ? 3.276 -2.287 -13.446 1.00 95.88 150 ILE A CA 1
ATOM 1196 C C . ILE A 1 150 ? 3.913 -1.041 -14.047 1.00 95.88 150 ILE A C 1
ATOM 1198 O O . ILE A 1 150 ? 4.977 -0.605 -13.603 1.00 95.88 150 ILE A O 1
ATOM 1202 N N . LYS A 1 151 ? 3.249 -0.433 -15.033 1.00 96.06 151 LYS A N 1
ATOM 1203 C CA . LYS A 1 151 ? 3.602 0.890 -15.555 1.00 96.06 151 LYS A CA 1
ATOM 1204 C C . LYS A 1 151 ? 3.370 1.947 -14.476 1.00 96.06 151 LYS A C 1
ATOM 1206 O O . LYS A 1 151 ? 2.248 2.166 -14.046 1.00 96.06 151 LYS A O 1
ATOM 1211 N N . LEU A 1 152 ? 4.407 2.684 -14.094 1.00 95.50 152 LEU A N 1
ATOM 1212 C CA . LEU A 1 152 ? 4.316 3.724 -13.067 1.00 95.50 152 LEU A CA 1
ATOM 1213 C C . LEU A 1 152 ? 3.209 4.739 -13.384 1.00 95.50 152 LEU A C 1
ATOM 1215 O O . LEU A 1 152 ? 2.441 5.108 -12.508 1.00 95.50 152 LEU A O 1
ATOM 1219 N N . GLY A 1 153 ? 3.082 5.135 -14.654 1.00 94.38 153 GLY A N 1
ATOM 1220 C CA . GLY A 1 153 ? 2.077 6.102 -15.096 1.00 94.38 153 GLY A CA 1
ATOM 1221 C C . GLY A 1 153 ? 0.619 5.646 -14.979 1.00 94.38 153 GLY A C 1
ATOM 1222 O O . GLY A 1 153 ? -0.244 6.509 -15.022 1.00 94.38 153 GLY A O 1
ATOM 1223 N N . SER A 1 154 ? 0.326 4.346 -14.830 1.00 94.94 154 SER A N 1
ATOM 1224 C CA . SER A 1 154 ? -1.058 3.873 -14.640 1.00 94.94 154 SER A CA 1
ATOM 1225 C C . SER A 1 154 ? -1.501 3.913 -13.180 1.00 94.94 154 SER A C 1
ATOM 1227 O O . SER A 1 154 ? -2.683 4.069 -12.906 1.00 94.94 154 SER A O 1
ATOM 1229 N N . VAL A 1 155 ? -0.557 3.773 -12.246 1.00 95.88 155 VAL A N 1
ATOM 1230 C CA . VAL A 1 155 ? -0.831 3.783 -10.799 1.00 95.88 155 VAL A CA 1
ATOM 1231 C C . VAL A 1 155 ? -0.428 5.095 -10.129 1.00 95.88 155 VAL A C 1
ATOM 1233 O O . VAL A 1 155 ? -0.809 5.335 -8.995 1.00 95.88 155 VAL A O 1
ATOM 1236 N N . MET A 1 156 ? 0.298 5.977 -10.821 1.00 95.50 156 MET A N 1
ATOM 1237 C CA . MET A 1 156 ? 0.691 7.315 -10.351 1.00 95.50 156 MET A CA 1
ATOM 1238 C C . MET A 1 156 ? -0.004 8.439 -11.139 1.00 95.50 156 MET A C 1
ATOM 1240 O O . MET A 1 156 ? 0.589 9.498 -11.344 1.00 95.50 156 MET A O 1
ATOM 1244 N N . THR A 1 157 ? -1.235 8.218 -11.616 1.00 90.69 157 THR A N 1
ATOM 1245 C CA . THR A 1 157 ? -1.996 9.207 -12.408 1.00 90.69 157 THR A CA 1
ATOM 1246 C C . THR A 1 157 ? -2.271 10.487 -11.616 1.00 90.69 157 THR A C 1
ATOM 1248 O O . THR A 1 157 ? -2.076 11.587 -12.128 1.00 90.69 157 THR A O 1
ATOM 1251 N N . PHE A 1 158 ? -2.654 10.342 -10.345 1.00 93.62 158 PHE A N 1
ATOM 1252 C CA . PHE A 1 158 ? -2.910 11.445 -9.419 1.00 93.62 158 PHE A CA 1
ATOM 1253 C C . PHE A 1 158 ? -2.059 11.249 -8.166 1.00 93.62 158 PHE A C 1
ATOM 1255 O O . PHE A 1 158 ? -2.536 10.696 -7.176 1.00 93.62 158 PHE A O 1
ATOM 1262 N N . PRO A 1 159 ? -0.768 11.613 -8.216 1.00 97.12 159 PRO A N 1
ATOM 1263 C CA . PRO A 1 159 ? 0.110 11.374 -7.092 1.00 97.12 159 PRO A CA 1
ATOM 1264 C C . PRO A 1 159 ? -0.301 12.230 -5.888 1.00 97.12 159 PRO A C 1
ATOM 1266 O O . PRO A 1 159 ? -0.736 13.380 -6.023 1.00 97.12 159 PRO A O 1
ATOM 1269 N N . LEU A 1 160 ? -0.113 11.644 -4.714 1.00 98.38 160 LEU A N 1
ATOM 1270 C CA . LEU A 1 160 ? -0.522 12.166 -3.419 1.00 98.38 160 LEU A CA 1
ATOM 1271 C C . LEU A 1 160 ? 0.675 12.755 -2.669 1.00 98.38 160 LEU A C 1
ATOM 1273 O O . LEU A 1 160 ? 1.814 12.297 -2.839 1.00 98.38 160 LEU A O 1
ATOM 1277 N N . THR A 1 161 ? 0.429 13.765 -1.839 1.00 98.19 161 THR A N 1
ATOM 1278 C CA . THR A 1 161 ? 1.332 14.141 -0.740 1.00 98.19 161 THR A CA 1
ATOM 1279 C C . THR A 1 161 ? 1.270 13.098 0.385 1.00 98.19 161 THR A C 1
ATOM 1281 O O . THR A 1 161 ? 0.454 12.177 0.344 1.00 98.19 161 THR A O 1
ATOM 1284 N N . TRP A 1 162 ? 2.136 13.221 1.395 1.00 98.00 162 TRP A N 1
ATOM 1285 C CA . TRP A 1 162 ? 2.089 12.354 2.579 1.00 98.00 162 TRP A CA 1
ATOM 1286 C C . TRP A 1 162 ? 0.770 12.493 3.353 1.00 98.00 162 TRP A C 1
ATOM 1288 O O . TRP A 1 162 ? 0.139 11.490 3.671 1.00 98.00 162 TRP A O 1
ATOM 1298 N N . ASP A 1 163 ? 0.303 13.728 3.561 1.00 97.88 163 ASP A N 1
ATOM 1299 C CA . ASP A 1 163 ? -0.984 14.001 4.212 1.00 97.88 163 ASP A CA 1
ATOM 1300 C C . ASP A 1 163 ? -2.164 13.380 3.461 1.00 97.88 163 ASP A C 1
ATOM 1302 O O . ASP A 1 163 ? -3.053 12.787 4.069 1.00 97.88 163 ASP A O 1
ATOM 1306 N N . GLU A 1 164 ? -2.174 13.511 2.132 1.00 98.19 164 GLU A N 1
ATOM 1307 C CA . GLU A 1 164 ? -3.216 12.922 1.293 1.00 98.19 164 GLU A CA 1
ATOM 1308 C C . GLU A 1 164 ? -3.161 11.389 1.358 1.00 98.19 164 GLU A C 1
ATOM 1310 O O . GLU A 1 164 ? -4.199 10.746 1.513 1.00 98.19 164 GLU A O 1
ATOM 1315 N N . LEU A 1 165 ? -1.962 10.794 1.295 1.00 98.44 165 LEU A N 1
ATOM 1316 C CA . LEU A 1 165 ? -1.792 9.350 1.448 1.00 98.44 165 LEU A CA 1
ATOM 1317 C C . LEU A 1 165 ? -2.342 8.865 2.793 1.00 98.44 165 LEU A C 1
ATOM 1319 O O . LEU A 1 165 ? -3.109 7.906 2.795 1.00 98.44 165 LEU A O 1
ATOM 1323 N N . SER A 1 166 ? -1.982 9.518 3.903 1.00 97.88 166 SER A N 1
ATOM 1324 C CA . SER A 1 166 ? -2.473 9.159 5.241 1.00 97.88 166 SER A CA 1
ATOM 1325 C C . SER A 1 166 ? -4.004 9.124 5.273 1.00 97.88 166 SER A C 1
ATOM 1327 O O . SER A 1 166 ? -4.591 8.098 5.620 1.00 97.88 166 SER A O 1
ATOM 1329 N N . VAL A 1 167 ? -4.662 10.179 4.775 1.00 97.31 167 VAL A N 1
ATOM 1330 C CA . VAL A 1 167 ? -6.132 10.239 4.700 1.00 97.31 167 VAL A CA 1
ATOM 1331 C C . VAL A 1 167 ? -6.705 9.076 3.888 1.00 97.31 167 VAL A C 1
ATOM 1333 O O . VAL A 1 167 ? -7.656 8.430 4.328 1.00 97.31 167 VAL A O 1
ATOM 1336 N N . HIS A 1 168 ? -6.135 8.775 2.719 1.00 97.88 168 HIS A N 1
ATOM 1337 C CA . HIS A 1 168 ? -6.627 7.683 1.880 1.00 97.88 168 HIS A CA 1
ATOM 1338 C C . HIS A 1 168 ? -6.408 6.298 2.501 1.00 97.88 168 HIS A C 1
ATOM 1340 O O . HIS A 1 168 ? -7.287 5.442 2.389 1.00 97.88 168 HIS A O 1
ATOM 1346 N N . VAL A 1 169 ? -5.264 6.062 3.151 1.00 97.69 169 VAL A N 1
ATOM 1347 C CA . VAL A 1 169 ? -4.985 4.780 3.810 1.00 97.69 169 VAL A CA 1
ATOM 1348 C C . VAL A 1 169 ? -5.929 4.596 4.996 1.00 97.69 169 VAL A C 1
ATOM 1350 O O . VAL A 1 169 ? -6.594 3.569 5.076 1.00 97.69 169 VAL A O 1
ATOM 1353 N N . VAL A 1 170 ? -6.061 5.593 5.875 1.00 96.19 170 VAL A N 1
ATOM 1354 C CA . VAL A 1 170 ? -6.964 5.524 7.038 1.00 96.19 170 VAL A CA 1
ATOM 1355 C C . VAL A 1 170 ? -8.417 5.345 6.596 1.00 96.19 170 VAL A C 1
ATOM 1357 O O . VAL A 1 170 ? -9.130 4.505 7.144 1.00 96.19 170 VAL A O 1
ATOM 1360 N N . SER A 1 171 ? -8.847 6.058 5.550 1.00 96.12 171 SER A N 1
ATOM 1361 C CA . SER A 1 171 ? -10.183 5.884 4.975 1.00 96.12 171 SER A CA 1
ATOM 1362 C C . SER A 1 171 ? -10.416 4.453 4.486 1.00 96.12 171 SER A C 1
ATOM 1364 O O . SER A 1 171 ? -11.465 3.893 4.782 1.00 96.12 171 SER A O 1
ATOM 1366 N N . PHE A 1 172 ? -9.449 3.839 3.800 1.00 97.00 172 PHE A N 1
ATOM 1367 C CA . PHE A 1 172 ? -9.532 2.438 3.373 1.00 97.00 172 PHE A CA 1
ATOM 1368 C C . PHE A 1 172 ? -9.600 1.454 4.554 1.00 97.00 172 PHE A C 1
ATOM 1370 O O . PHE A 1 172 ? -10.271 0.421 4.477 1.00 97.00 172 PHE A O 1
ATOM 1377 N N . LEU A 1 173 ? -8.906 1.757 5.652 1.00 95.94 173 LEU A N 1
ATOM 1378 C CA . LEU A 1 173 ? -8.896 0.901 6.833 1.00 95.94 173 LEU A CA 1
ATOM 1379 C C . LEU A 1 173 ? -10.242 0.903 7.571 1.00 95.94 173 LEU A C 1
ATOM 1381 O O . LEU A 1 173 ? -10.694 -0.152 8.009 1.00 95.94 173 LEU A O 1
ATOM 1385 N N . ILE A 1 174 ? -10.880 2.070 7.686 1.00 92.62 174 ILE A N 1
ATOM 1386 C CA . ILE A 1 174 ? -12.071 2.279 8.529 1.00 92.62 174 ILE A CA 1
ATOM 1387 C C . ILE A 1 174 ? -13.387 2.217 7.725 1.00 92.62 174 ILE A C 1
ATOM 1389 O O . ILE A 1 174 ? -14.468 2.127 8.319 1.00 92.62 174 ILE A O 1
ATOM 1393 N N . SER A 1 175 ? -13.320 2.237 6.385 1.00 89.25 175 SER A N 1
ATOM 1394 C CA . SER A 1 175 ? -14.483 2.036 5.502 1.00 89.25 175 SER A CA 1
ATOM 1395 C C . SER A 1 175 ? -15.094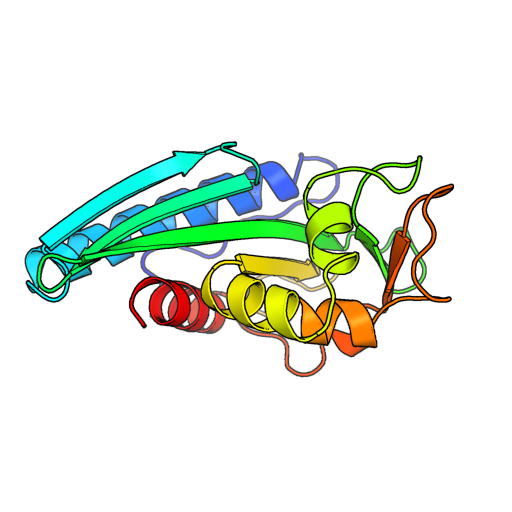 0.660 5.676 1.00 89.25 175 SER A C 1
ATOM 1397 O O . SER A 1 175 ? -16.339 0.590 5.775 1.00 89.25 175 SER A O 1
#

Solvent-accessible surface area (backbone atoms only — not comparable to full-atom values): 9647 Å² total; per-residue (Å²): 120,50,82,56,78,77,76,90,62,43,92,91,68,56,36,54,61,52,51,49,54,51,48,51,52,33,48,52,52,52,50,50,49,35,37,76,68,65,73,26,76,48,70,55,75,40,71,66,54,86,35,57,33,26,38,39,40,31,43,96,93,41,78,46,65,35,36,37,35,75,43,66,36,77,73,85,50,89,60,42,39,80,46,50,38,71,52,24,39,54,65,64,36,56,54,71,66,44,55,79,72,56,34,55,57,42,48,70,29,36,35,39,39,38,37,40,58,75,50,65,88,91,44,62,33,28,32,72,44,38,59,66,53,47,60,76,17,35,56,89,55,92,46,73,74,30,57,32,36,29,35,39,71,60,60,45,72,75,44,23,34,61,41,53,44,42,52,54,52,53,47,62,71,76,106